Protein AF-A0A820CJH2-F1 (afdb_monomer_lite)

Structure (mmCIF, N/CA/C/O backbone):
data_AF-A0A820CJH2-F1
#
_entry.id   AF-A0A820CJH2-F1
#
loop_
_atom_site.group_PDB
_atom_site.id
_atom_site.type_symbol
_atom_site.label_atom_id
_atom_site.label_alt_id
_atom_site.label_comp_id
_atom_site.label_asym_id
_atom_site.label_entity_id
_atom_site.label_seq_id
_atom_site.pdbx_PDB_ins_code
_atom_site.Cartn_x
_atom_site.Cartn_y
_atom_site.Cartn_z
_atom_site.occupancy
_atom_site.B_iso_or_equiv
_atom_site.auth_seq_id
_atom_site.auth_comp_id
_atom_site.auth_asym_id
_atom_site.auth_atom_id
_atom_site.pdbx_PDB_model_num
ATOM 1 N N . MET A 1 1 ? -19.346 -4.322 25.171 1.00 51.50 1 MET A N 1
ATOM 2 C CA . MET A 1 1 ? -20.183 -3.686 24.122 1.00 51.50 1 MET A CA 1
ATOM 3 C C . MET A 1 1 ? -21.095 -2.572 24.652 1.00 51.50 1 MET A C 1
ATOM 5 O O . MET A 1 1 ? -21.051 -1.484 24.099 1.00 51.50 1 MET A O 1
ATOM 9 N N . LYS A 1 2 ? -21.863 -2.769 25.741 1.00 61.78 2 LYS A N 1
ATOM 10 C CA . LYS A 1 2 ? -22.831 -1.764 26.249 1.00 61.78 2 LYS A CA 1
ATOM 11 C C . LYS A 1 2 ? -22.238 -0.388 26.627 1.00 61.78 2 LYS A C 1
ATOM 13 O O . LYS A 1 2 ? -22.886 0.623 26.388 1.00 61.78 2 LYS A O 1
ATOM 18 N N . GLN A 1 3 ? -21.024 -0.325 27.183 1.00 68.88 3 GLN A N 1
ATOM 19 C CA . GLN A 1 3 ? -20.384 0.949 27.571 1.00 68.88 3 GLN A CA 1
ATOM 20 C C . GLN A 1 3 ? -19.890 1.779 26.371 1.00 68.88 3 GLN A C 1
ATOM 22 O O . GLN A 1 3 ? -20.089 2.989 26.357 1.00 68.88 3 GLN A O 1
ATOM 27 N N . LYS A 1 4 ? -19.330 1.137 25.332 1.00 67.69 4 LYS A N 1
ATOM 28 C CA . LYS A 1 4 ? -18.895 1.809 24.088 1.00 67.69 4 LYS A CA 1
ATOM 29 C C . LYS A 1 4 ? -20.055 2.538 23.402 1.00 67.69 4 LYS A C 1
ATOM 31 O O . LYS A 1 4 ? -19.903 3.685 23.002 1.00 67.69 4 LYS A O 1
ATOM 36 N N . ASN A 1 5 ? -21.222 1.897 23.330 1.00 74.88 5 ASN A N 1
ATOM 37 C CA . ASN A 1 5 ? -22.402 2.481 22.685 1.00 74.88 5 ASN A CA 1
ATOM 38 C C . ASN A 1 5 ? -22.940 3.695 23.456 1.00 74.88 5 ASN A C 1
ATOM 40 O O . ASN A 1 5 ? -23.324 4.682 22.838 1.00 74.88 5 ASN A O 1
ATOM 44 N N . LYS A 1 6 ? -22.903 3.659 24.798 1.00 78.81 6 LYS A N 1
ATOM 45 C CA . LYS A 1 6 ? -23.262 4.816 25.635 1.00 78.81 6 LYS A CA 1
ATOM 46 C C . LYS A 1 6 ? -22.307 5.990 25.423 1.00 78.81 6 LYS A C 1
ATOM 48 O O . LYS A 1 6 ? -22.762 7.115 25.283 1.00 78.81 6 LYS A O 1
ATOM 53 N N . LEU A 1 7 ? -21.000 5.730 25.347 1.00 72.94 7 LEU A N 1
ATOM 54 C CA . LEU A 1 7 ? -20.005 6.772 25.079 1.00 72.94 7 LEU A CA 1
ATOM 55 C C . LEU A 1 7 ? -20.178 7.391 23.688 1.00 72.94 7 LEU A C 1
ATOM 57 O O . LEU A 1 7 ? -20.035 8.602 23.550 1.00 72.94 7 LEU A O 1
ATOM 61 N N . ARG A 1 8 ? -20.533 6.590 22.675 1.00 74.75 8 ARG A N 1
ATOM 62 C CA . ARG A 1 8 ? -20.814 7.102 21.325 1.00 74.75 8 ARG A CA 1
ATOM 63 C C . ARG A 1 8 ? -22.033 8.026 21.308 1.00 74.75 8 ARG A C 1
ATOM 65 O O . ARG A 1 8 ? -21.934 9.123 20.779 1.00 74.75 8 ARG A O 1
ATOM 72 N N . ALA A 1 9 ? -23.116 7.630 21.978 1.00 80.19 9 ALA A N 1
ATOM 73 C CA . ALA A 1 9 ? -24.314 8.458 22.118 1.00 80.19 9 ALA A CA 1
ATOM 74 C C . ALA A 1 9 ? -24.031 9.779 22.859 1.00 80.19 9 ALA A C 1
ATOM 76 O O . ALA A 1 9 ? -24.474 10.832 22.420 1.00 80.19 9 ALA A O 1
ATOM 77 N N . ILE A 1 10 ? -23.234 9.739 23.937 1.00 77.69 10 ILE A N 1
ATOM 78 C CA . ILE A 1 10 ? -22.831 10.941 24.691 1.00 77.69 10 ILE A CA 1
ATOM 79 C C . ILE A 1 10 ? -21.992 11.885 23.818 1.00 77.69 10 ILE A C 1
ATOM 81 O O . ILE A 1 10 ? -22.175 13.100 23.858 1.00 77.69 10 ILE A O 1
ATOM 85 N N . THR A 1 11 ? -21.105 11.314 23.004 1.00 77.00 11 THR A N 1
ATOM 86 C CA . THR A 1 11 ? -20.257 12.060 22.069 1.00 77.00 11 THR A CA 1
ATOM 87 C C . THR A 1 11 ? -21.075 12.754 20.976 1.00 77.00 11 THR A C 1
ATOM 89 O O . THR A 1 11 ? -20.785 13.894 20.636 1.00 77.00 11 THR A O 1
ATOM 92 N N . GLU A 1 12 ? -22.102 12.084 20.444 1.00 78.69 12 GLU A N 1
ATOM 93 C CA . GLU A 1 12 ? -23.022 12.651 19.447 1.00 78.69 12 GLU A CA 1
ATOM 94 C C . GLU A 1 12 ? -23.908 13.760 20.049 1.00 78.69 12 GLU A C 1
ATOM 96 O O . GLU A 1 12 ? -24.202 14.740 19.371 1.00 78.69 12 GLU A O 1
ATOM 101 N N . SER A 1 13 ? -24.299 13.648 21.325 1.00 84.31 13 SER A N 1
ATOM 102 C CA . SER A 1 13 ? -25.145 14.645 22.002 1.00 84.31 13 SER A CA 1
ATOM 103 C C . SER A 1 13 ? -24.414 15.905 22.480 1.00 84.31 13 SER A C 1
ATOM 105 O O . SER A 1 13 ? -25.043 16.952 22.604 1.00 84.31 13 SER A O 1
ATOM 107 N N . TYR A 1 14 ? -23.109 15.821 22.761 1.00 81.75 14 TYR A N 1
ATOM 108 C CA . TYR A 1 14 ? -22.331 16.937 23.304 1.00 81.75 14 TYR A CA 1
ATOM 109 C C . TYR A 1 14 ? -20.945 17.013 22.640 1.00 81.75 14 TYR A C 1
ATOM 111 O O . TYR A 1 14 ? -19.996 16.382 23.124 1.00 81.75 14 TYR A O 1
ATOM 119 N N . PRO A 1 15 ? -20.792 17.794 21.553 1.00 75.75 15 PRO A N 1
ATOM 120 C CA . PRO A 1 15 ? -19.527 17.894 20.824 1.00 75.75 15 PRO A CA 1
ATOM 121 C C . PRO A 1 15 ? -18.400 18.514 21.667 1.00 75.75 15 PRO A C 1
ATOM 123 O O . PRO A 1 15 ? -17.246 18.121 21.515 1.00 75.75 15 PRO A O 1
ATOM 126 N N . ASP A 1 16 ? -18.720 19.388 22.626 1.00 80.00 16 ASP A N 1
ATOM 127 C CA . ASP A 1 16 ? -17.734 20.016 23.524 1.00 80.00 16 ASP A CA 1
ATOM 128 C C . ASP A 1 16 ? -17.010 18.997 24.418 1.00 80.00 16 ASP A C 1
ATOM 130 O O . ASP A 1 16 ? -15.833 19.142 24.755 1.00 80.00 16 ASP A O 1
ATOM 134 N N . VAL A 1 17 ? -17.700 17.912 24.776 1.00 77.00 17 VAL A N 1
ATOM 135 C CA . VAL A 1 17 ? -17.172 16.858 25.651 1.00 77.00 17 VAL A CA 1
ATOM 136 C C . VAL A 1 17 ? -16.340 15.848 24.848 1.00 77.00 17 VAL A C 1
ATOM 138 O O . VAL A 1 17 ? -15.553 15.090 25.423 1.00 77.00 17 VAL A O 1
ATOM 141 N N . HIS A 1 18 ? -16.442 15.861 23.512 1.00 70.94 18 HIS A N 1
ATOM 142 C CA . HIS A 1 18 ? -15.749 14.923 22.630 1.00 70.94 18 HIS A CA 1
ATOM 143 C C . HIS A 1 18 ? -14.231 14.969 22.815 1.00 70.94 18 HIS A C 1
ATOM 145 O O . HIS A 1 18 ? -13.607 13.930 23.031 1.00 70.94 18 HIS A O 1
ATOM 151 N N . HIS A 1 19 ? -13.641 16.167 22.813 1.00 71.12 19 HIS A N 1
ATOM 152 C CA . HIS A 1 19 ? -12.191 16.335 22.916 1.00 71.12 19 HIS A CA 1
ATOM 153 C C . HIS A 1 19 ? -11.642 15.847 24.274 1.00 71.12 19 HIS A C 1
ATOM 155 O O . HIS A 1 19 ? -10.555 15.270 24.356 1.00 71.12 19 HIS A O 1
ATOM 161 N N . VAL A 1 20 ? -12.408 16.020 25.357 1.00 73.75 20 VAL A N 1
ATOM 162 C CA . VAL A 1 20 ? -12.045 15.541 26.704 1.00 73.75 20 VAL A CA 1
ATOM 163 C C . VAL A 1 20 ? -12.185 14.019 26.804 1.00 73.75 20 VAL A C 1
ATOM 165 O O . VAL A 1 20 ? -11.314 13.339 27.357 1.00 73.75 20 VAL A O 1
ATOM 168 N N . LEU A 1 21 ? -13.249 13.462 26.222 1.00 71.44 21 LEU A N 1
ATOM 169 C CA . LEU A 1 21 ? -13.495 12.021 26.203 1.00 71.44 21 LEU A CA 1
ATOM 170 C C . LEU A 1 21 ? -12.466 11.270 25.362 1.00 71.44 21 LEU A C 1
ATOM 172 O O . LEU A 1 21 ? -12.017 10.211 25.783 1.00 71.44 21 LEU A O 1
ATOM 176 N N . GLN A 1 22 ? -12.037 11.818 24.227 1.00 71.25 22 GLN A N 1
ATOM 177 C CA . GLN A 1 22 ? -11.037 11.188 23.360 1.00 71.25 22 GLN A CA 1
ATOM 178 C C . GLN A 1 22 ? -9.665 11.079 24.044 1.00 71.25 22 GLN A C 1
ATOM 180 O O . GLN A 1 22 ? -8.936 10.104 23.854 1.00 71.25 22 GLN A O 1
ATOM 185 N N . LYS A 1 23 ? -9.325 12.067 24.881 1.00 69.38 23 LYS A N 1
ATOM 186 C CA . LYS A 1 23 ? -8.063 12.110 25.631 1.00 69.38 23 LYS A CA 1
ATOM 187 C C . LYS A 1 23 ? -8.060 11.143 26.818 1.00 69.38 23 LYS A C 1
ATOM 189 O O . LYS A 1 23 ? -7.038 10.525 27.105 1.00 69.38 23 LYS A O 1
ATOM 194 N N . THR A 1 24 ? -9.205 11.006 27.484 1.00 69.75 24 THR A N 1
ATOM 195 C CA . THR A 1 24 ? -9.361 10.202 28.709 1.00 69.75 24 THR A CA 1
ATOM 196 C C . THR A 1 24 ? -9.725 8.746 28.412 1.00 69.75 24 THR A C 1
ATOM 198 O O . THR A 1 24 ? -9.310 7.836 29.126 1.00 69.75 24 THR A O 1
ATOM 201 N N . PHE A 1 25 ? -10.478 8.506 27.340 1.00 67.69 25 PHE A N 1
ATOM 202 C CA . PHE A 1 25 ? -10.996 7.199 26.959 1.00 67.69 25 PHE A CA 1
ATOM 203 C C . PHE A 1 25 ? -10.480 6.828 25.567 1.00 67.69 25 PHE A C 1
ATOM 205 O O . PHE A 1 25 ? -11.024 7.238 24.540 1.00 67.69 25 PHE A O 1
ATOM 212 N N . ARG A 1 26 ? -9.433 5.996 25.513 1.00 62.03 26 ARG A N 1
ATOM 213 C CA . ARG A 1 26 ? -9.057 5.348 24.252 1.00 62.03 26 ARG A CA 1
ATOM 214 C C . ARG A 1 26 ? -10.151 4.350 23.895 1.00 62.03 26 ARG A C 1
ATOM 216 O O . ARG A 1 26 ? -10.381 3.393 24.631 1.00 62.03 26 ARG A O 1
ATOM 223 N N . GLN A 1 27 ? -10.846 4.593 22.784 1.00 62.41 27 GLN A N 1
ATOM 224 C CA . GLN A 1 27 ? -11.904 3.697 22.320 1.00 62.41 27 GLN A CA 1
ATOM 225 C C . GLN A 1 27 ? -11.364 2.290 22.044 1.00 62.41 27 GLN A C 1
ATOM 227 O O . GLN A 1 27 ? -12.087 1.325 22.279 1.00 62.41 27 GLN A O 1
ATOM 232 N N . ASP A 1 28 ? -10.103 2.149 21.636 1.00 59.56 28 ASP A N 1
ATOM 233 C CA . ASP A 1 28 ? -9.495 0.851 21.368 1.00 59.56 28 ASP A CA 1
ATOM 234 C C . ASP A 1 28 ? -8.310 0.551 22.284 1.00 59.56 28 ASP A C 1
ATOM 236 O O . ASP A 1 28 ? -7.502 1.414 22.636 1.00 59.56 28 ASP A O 1
ATOM 240 N N . VAL A 1 29 ? -8.240 -0.713 22.696 1.00 63.88 29 VAL A N 1
ATOM 241 C CA . VAL A 1 29 ? -7.162 -1.244 23.526 1.00 63.88 29 VAL A CA 1
ATOM 242 C C . VAL A 1 29 ? -5.990 -1.573 22.605 1.00 63.88 29 VAL A C 1
ATOM 244 O O . VAL A 1 29 ? -6.148 -2.335 21.655 1.00 63.88 29 VAL A O 1
ATOM 247 N N . GLY A 1 30 ? -4.812 -1.014 22.885 1.00 67.50 30 GLY A N 1
ATOM 248 C CA . GLY A 1 30 ? -3.587 -1.281 22.128 1.00 67.50 30 GLY A CA 1
ATOM 249 C C . GLY A 1 30 ? -3.008 -0.056 21.422 1.00 67.50 30 GLY A C 1
ATOM 250 O O . GLY A 1 30 ? -3.378 1.089 21.690 1.00 67.50 30 GLY A O 1
ATOM 251 N N . ARG A 1 31 ? -2.023 -0.301 20.550 1.00 65.81 31 ARG A N 1
ATOM 252 C CA . ARG A 1 31 ? -1.415 0.742 19.718 1.00 65.81 31 ARG A CA 1
ATOM 253 C C . ARG A 1 31 ? -2.39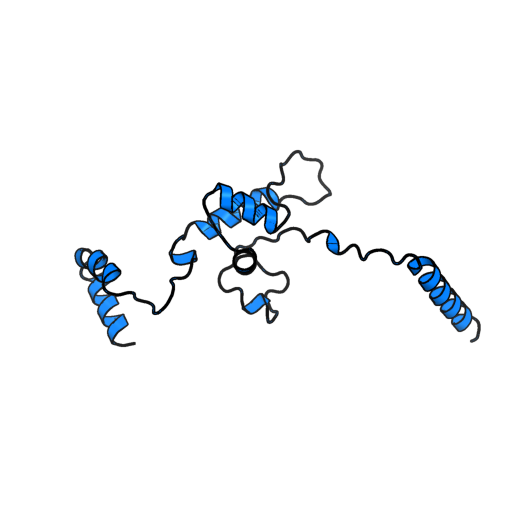1 1.084 18.586 1.00 65.81 31 ARG A C 1
ATOM 255 O O . ARG A 1 31 ? -2.763 0.158 17.865 1.00 65.81 31 ARG A O 1
ATOM 262 N N . PRO A 1 32 ? -2.774 2.361 18.404 1.00 69.31 32 PRO A N 1
ATOM 263 C CA . PRO A 1 32 ? -3.656 2.739 17.311 1.00 69.31 32 PRO A CA 1
ATOM 264 C C . PRO A 1 32 ? -3.031 2.339 15.964 1.00 69.31 32 PRO A C 1
ATOM 266 O O . PRO A 1 32 ? -1.802 2.434 15.808 1.00 69.31 32 PRO A O 1
ATOM 269 N N . PRO A 1 33 ? -3.843 1.869 15.004 1.00 71.56 33 PRO A N 1
ATOM 270 C CA . PRO A 1 33 ? -3.407 1.646 13.636 1.00 71.56 33 PRO A CA 1
ATOM 271 C C . PRO A 1 33 ? -2.716 2.895 13.092 1.00 71.56 33 PRO A C 1
ATOM 273 O O . PRO A 1 33 ? -3.138 4.022 13.337 1.00 71.56 33 PRO A O 1
ATOM 276 N N . VAL A 1 34 ? -1.642 2.706 12.330 1.00 74.75 34 VAL A N 1
ATOM 277 C CA . VAL A 1 34 ? -0.909 3.833 11.727 1.00 74.75 34 VAL A CA 1
ATOM 278 C C . VAL A 1 34 ? -1.800 4.638 10.777 1.00 74.75 34 VAL A C 1
ATOM 280 O O . VAL A 1 34 ? -1.612 5.839 10.654 1.00 74.75 34 VAL A O 1
ATOM 283 N N . ASP A 1 35 ? -2.780 3.991 10.150 1.00 71.38 35 ASP A N 1
ATOM 284 C CA . ASP A 1 35 ? -3.726 4.653 9.252 1.00 71.38 35 ASP A CA 1
ATOM 285 C C . ASP A 1 35 ? -4.650 5.623 10.016 1.00 71.38 35 ASP A C 1
ATOM 287 O O . ASP A 1 35 ? -5.058 6.635 9.463 1.00 71.38 35 ASP A O 1
ATOM 291 N N . ASP A 1 36 ? -4.923 5.364 11.299 1.00 73.81 36 ASP A N 1
ATOM 292 C CA . ASP A 1 36 ? -5.725 6.262 12.142 1.00 73.81 36 ASP A CA 1
ATOM 293 C C . ASP A 1 36 ? -4.883 7.441 12.659 1.00 73.81 36 ASP A C 1
ATOM 295 O O . ASP A 1 36 ? -5.399 8.528 12.900 1.00 73.81 36 ASP A O 1
ATOM 299 N N . ALA A 1 37 ? -3.568 7.245 12.807 1.00 75.69 37 ALA A N 1
ATOM 300 C CA . ALA A 1 37 ? -2.628 8.314 13.143 1.00 75.69 37 ALA A CA 1
ATOM 301 C C . ALA A 1 37 ? -2.265 9.196 11.934 1.00 75.69 37 ALA A C 1
ATOM 303 O O . ALA A 1 37 ? -1.732 10.291 12.101 1.00 75.69 37 ALA A O 1
ATOM 304 N N . SER A 1 38 ? -2.471 8.703 10.713 1.00 78.62 38 SER A N 1
ATOM 305 C CA . SER A 1 38 ? -2.082 9.377 9.474 1.00 78.62 38 SER A CA 1
ATOM 306 C C . SER A 1 38 ? -3.040 8.982 8.345 1.00 78.62 38 SER A C 1
ATOM 308 O O . SER A 1 38 ? -2.688 8.121 7.532 1.00 78.62 38 SER A O 1
ATOM 310 N N . PRO A 1 39 ? -4.237 9.594 8.279 1.00 81.44 39 PRO A N 1
ATOM 311 C CA . PRO A 1 39 ? -5.241 9.249 7.269 1.00 81.44 39 PRO A CA 1
ATOM 312 C C . PRO A 1 39 ? -4.738 9.500 5.838 1.00 81.44 39 PRO A C 1
ATOM 314 O O . PRO A 1 39 ? -5.025 8.719 4.932 1.00 81.44 39 PRO A O 1
ATOM 317 N N . ASP A 1 40 ? -3.889 10.513 5.655 1.00 88.75 40 ASP A N 1
ATOM 318 C CA . ASP A 1 40 ? -3.358 10.921 4.346 1.00 88.75 40 ASP A CA 1
ATOM 319 C C . ASP A 1 40 ? -2.292 9.972 3.786 1.00 88.75 40 ASP A C 1
ATOM 321 O O . ASP A 1 40 ? -1.877 10.093 2.631 1.00 88.75 40 ASP A O 1
ATOM 325 N N . LEU A 1 41 ? -1.831 9.002 4.582 1.00 87.94 41 LEU A N 1
ATOM 326 C CA . LEU A 1 41 ? -0.750 8.108 4.187 1.00 87.94 41 LEU A CA 1
ATOM 327 C C . LEU A 1 41 ? -1.107 7.284 2.943 1.00 87.94 41 LEU A C 1
ATOM 329 O O . LEU A 1 41 ? -0.273 7.129 2.053 1.00 87.94 41 LEU A O 1
ATOM 333 N N . LEU A 1 42 ? -2.324 6.738 2.879 1.00 87.06 42 LEU A N 1
ATOM 334 C CA . LEU A 1 42 ? -2.745 5.896 1.754 1.00 87.06 42 LEU A CA 1
ATOM 335 C C . LEU A 1 42 ? -2.868 6.714 0.464 1.00 87.06 42 LEU A C 1
ATOM 337 O O . LEU A 1 42 ? -2.361 6.279 -0.567 1.00 87.06 42 LEU A O 1
ATOM 341 N N . ALA A 1 43 ? -3.445 7.916 0.547 1.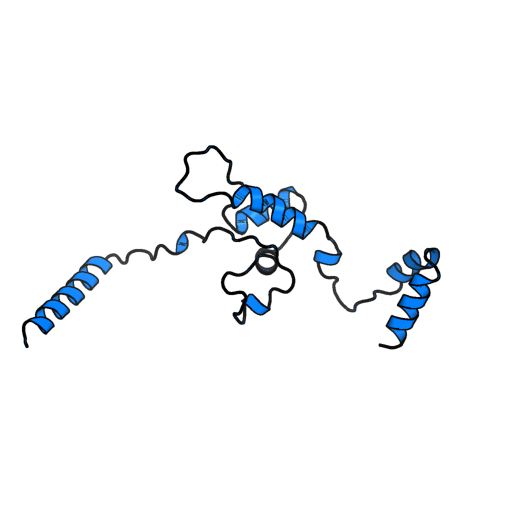00 87.94 43 ALA A N 1
ATOM 342 C CA . ALA A 1 43 ? -3.528 8.848 -0.576 1.00 87.94 43 ALA A CA 1
ATOM 343 C C . ALA A 1 43 ? -2.131 9.271 -1.059 1.00 87.94 43 ALA A C 1
ATOM 345 O O . ALA A 1 43 ? -1.858 9.300 -2.254 1.00 87.94 43 ALA A O 1
ATOM 346 N N . THR A 1 44 ? -1.207 9.508 -0.127 1.00 88.19 44 THR A N 1
ATOM 347 C CA . THR A 1 44 ? 0.185 9.847 -0.443 1.00 88.19 44 THR A CA 1
ATOM 348 C C . THR A 1 44 ? 0.914 8.692 -1.135 1.00 88.19 44 THR A C 1
ATOM 350 O O . THR A 1 44 ? 1.672 8.911 -2.078 1.00 88.19 44 THR A O 1
ATOM 353 N N . ILE A 1 45 ? 0.700 7.450 -0.683 1.00 86.94 45 ILE A N 1
ATOM 354 C CA . ILE A 1 45 ? 1.250 6.252 -1.335 1.00 86.94 45 ILE A CA 1
ATOM 355 C C . ILE A 1 45 ? 0.696 6.118 -2.755 1.00 86.94 45 ILE A C 1
ATOM 357 O O . ILE A 1 45 ? 1.456 5.815 -3.674 1.00 86.94 45 ILE A O 1
ATOM 361 N N . GLU A 1 46 ? -0.608 6.340 -2.927 1.00 84.75 46 GLU A N 1
ATOM 362 C CA . GLU A 1 46 ? -1.268 6.307 -4.230 1.00 84.75 46 GLU A CA 1
ATOM 363 C C . GLU A 1 46 ? -0.689 7.354 -5.174 1.00 84.75 46 GLU A C 1
ATOM 365 O O . GLU A 1 46 ? -0.280 7.004 -6.273 1.00 84.75 46 GLU A O 1
ATOM 370 N N . GLU A 1 47 ? -0.562 8.601 -4.728 1.00 84.38 47 GLU A N 1
ATOM 371 C CA . GLU A 1 47 ? 0.013 9.699 -5.505 1.00 84.38 47 GLU A CA 1
ATOM 372 C C . GLU A 1 47 ? 1.452 9.391 -5.946 1.00 84.38 47 GLU A C 1
ATOM 374 O O . GLU A 1 47 ? 1.770 9.438 -7.136 1.00 84.38 47 GLU A O 1
ATOM 379 N N . ILE A 1 48 ? 2.324 9.021 -5.000 1.00 82.50 48 ILE A N 1
ATOM 380 C CA . ILE A 1 48 ? 3.738 8.740 -5.288 1.00 82.50 48 ILE A CA 1
ATOM 381 C C . ILE A 1 48 ? 3.865 7.603 -6.301 1.00 82.50 48 ILE A C 1
ATOM 383 O O . ILE A 1 48 ? 4.676 7.671 -7.228 1.00 82.50 48 ILE A O 1
ATOM 387 N N . ALA A 1 49 ? 3.077 6.547 -6.116 1.00 76.19 49 ALA A N 1
ATOM 388 C CA . ALA A 1 49 ? 3.183 5.363 -6.940 1.00 76.19 49 ALA A CA 1
ATOM 389 C C . ALA A 1 49 ? 2.392 5.453 -8.252 1.00 76.19 49 ALA A C 1
ATOM 391 O O . ALA A 1 49 ? 2.765 4.774 -9.202 1.00 76.19 49 ALA A O 1
ATOM 392 N N . ALA A 1 50 ? 1.358 6.290 -8.355 1.00 69.19 50 ALA A N 1
ATOM 393 C CA . ALA A 1 50 ? 0.657 6.570 -9.609 1.00 69.19 50 ALA A CA 1
ATOM 394 C C . ALA A 1 50 ? 1.585 7.266 -10.611 1.00 69.19 50 ALA A C 1
ATOM 396 O O . ALA A 1 50 ? 1.616 6.892 -11.784 1.00 69.19 50 ALA A O 1
ATOM 397 N N . ILE A 1 51 ? 2.415 8.197 -10.129 1.00 60.19 51 ILE A N 1
ATOM 398 C CA . ILE A 1 51 ? 3.447 8.863 -10.936 1.00 60.19 51 ILE A CA 1
ATOM 399 C C . ILE A 1 51 ? 4.519 7.850 -11.405 1.00 60.19 51 ILE A C 1
ATOM 401 O O . ILE A 1 51 ? 5.069 7.984 -12.495 1.00 60.19 51 ILE A O 1
ATOM 405 N N . GLY A 1 52 ? 4.772 6.779 -10.639 1.00 52.34 52 GLY A N 1
ATOM 406 C CA . GLY A 1 52 ? 5.713 5.704 -10.993 1.00 52.34 52 GLY A CA 1
ATOM 407 C C . GLY A 1 52 ? 5.128 4.511 -11.769 1.00 52.34 52 GLY A C 1
ATOM 408 O O . GLY A 1 52 ? 5.876 3.789 -12.426 1.00 52.34 52 GLY A O 1
ATOM 409 N N . GLY A 1 53 ? 3.813 4.283 -11.700 1.00 45.72 53 GLY A N 1
ATOM 410 C CA . GLY A 1 53 ? 3.129 3.092 -12.226 1.00 45.72 53 GLY A CA 1
ATOM 411 C C . GLY A 1 53 ? 2.736 3.173 -13.703 1.00 45.72 53 GLY A C 1
ATOM 412 O O . GLY A 1 53 ? 2.419 2.151 -14.316 1.00 45.72 53 GLY A O 1
ATOM 413 N N . ALA A 1 54 ? 2.785 4.365 -14.299 1.00 44.81 54 ALA A N 1
ATOM 414 C CA . ALA A 1 54 ? 2.592 4.573 -15.730 1.00 44.81 54 ALA A CA 1
ATOM 415 C C . ALA A 1 54 ? 3.896 4.271 -16.487 1.00 44.81 54 ALA A C 1
ATOM 417 O O . ALA A 1 54 ? 4.670 5.161 -16.823 1.00 44.81 54 ALA A O 1
ATOM 418 N N . GLY A 1 55 ? 4.183 2.992 -16.728 1.00 43.88 55 GLY A N 1
ATOM 419 C CA . GLY A 1 55 ? 5.430 2.605 -17.379 1.00 43.88 55 GLY A CA 1
ATOM 420 C C . GLY A 1 55 ? 5.397 1.235 -18.029 1.00 43.88 55 GLY A C 1
ATOM 421 O O . GLY A 1 55 ? 6.229 0.404 -17.690 1.00 43.88 55 GLY A O 1
ATOM 422 N N . ASP A 1 56 ? 4.488 1.013 -18.977 1.00 42.53 56 ASP A N 1
ATOM 423 C CA . ASP A 1 56 ? 4.656 -0.059 -19.963 1.00 42.53 56 ASP A CA 1
ATOM 424 C C . ASP A 1 56 ? 5.878 0.252 -20.854 1.00 42.53 56 ASP A C 1
ATOM 426 O O . ASP A 1 56 ? 6.018 1.361 -21.370 1.00 42.53 56 ASP A O 1
ATOM 430 N N . ASP A 1 57 ? 6.760 -0.731 -21.038 1.00 47.94 57 ASP A N 1
ATOM 431 C CA . ASP A 1 57 ? 8.062 -0.648 -21.729 1.00 47.94 57 ASP A CA 1
ATOM 432 C C . ASP A 1 57 ? 7.953 -0.440 -23.256 1.00 47.94 57 ASP A C 1
ATOM 434 O O . ASP A 1 57 ? 8.939 -0.535 -23.987 1.00 47.94 57 ASP A O 1
ATOM 438 N N . ARG A 1 58 ? 6.754 -0.154 -23.775 1.00 48.62 58 ARG A N 1
ATOM 439 C CA . ARG A 1 58 ? 6.482 -0.057 -25.218 1.00 48.62 58 ARG A CA 1
ATOM 440 C C . ARG A 1 58 ? 6.156 1.333 -25.747 1.00 48.62 58 ARG A C 1
ATOM 442 O O . ARG A 1 58 ? 5.890 1.456 -26.943 1.00 48.62 58 ARG A O 1
ATOM 449 N N . ARG A 1 59 ? 6.202 2.392 -24.936 1.00 42.22 59 ARG A N 1
ATOM 450 C CA . ARG A 1 59 ? 5.933 3.751 -25.431 1.00 42.22 59 ARG A CA 1
ATOM 451 C C . ARG A 1 59 ? 7.076 4.715 -25.140 1.00 42.22 59 ARG A C 1
ATOM 453 O O . ARG A 1 59 ? 7.398 5.018 -24.001 1.00 42.22 59 ARG A O 1
ATOM 460 N N . LYS A 1 60 ? 7.650 5.206 -26.237 1.00 47.84 60 LYS A N 1
ATOM 461 C CA . LYS A 1 60 ? 8.461 6.417 -26.339 1.00 47.84 60 LYS A CA 1
ATOM 462 C C . LYS A 1 60 ? 7.699 7.609 -25.733 1.00 47.84 60 LYS A C 1
ATOM 464 O O . LYS A 1 60 ? 6.970 8.258 -26.469 1.00 47.84 60 LYS A O 1
ATOM 469 N N . THR A 1 61 ? 7.841 7.897 -24.442 1.00 43.91 61 THR A N 1
ATOM 470 C CA . THR A 1 61 ? 7.467 9.202 -23.862 1.00 43.91 61 THR A CA 1
ATOM 471 C C . THR A 1 61 ? 8.236 9.461 -22.569 1.00 43.91 61 THR A C 1
ATOM 473 O O . THR A 1 61 ? 8.376 8.581 -21.725 1.00 43.91 61 THR A O 1
ATOM 476 N N . GLU A 1 62 ? 8.711 10.694 -22.436 1.00 42.81 62 GLU A N 1
ATOM 477 C CA . GLU A 1 62 ? 9.567 11.263 -21.390 1.00 42.81 62 GLU A CA 1
ATOM 478 C C . GLU A 1 62 ? 8.837 11.464 -20.040 1.00 42.81 62 GLU A C 1
ATOM 480 O O . GLU A 1 62 ? 8.860 12.549 -19.468 1.00 42.81 62 GLU A O 1
ATOM 485 N N . SER A 1 63 ? 8.145 10.448 -19.512 1.00 40.41 63 SER A N 1
ATOM 486 C CA . SER A 1 63 ? 7.489 10.542 -18.197 1.00 40.41 63 SER A CA 1
ATOM 487 C C . SER A 1 63 ? 8.347 9.903 -17.103 1.00 40.41 63 SER A C 1
ATOM 489 O O . SER A 1 63 ? 8.607 8.698 -17.116 1.00 40.41 63 SER A O 1
ATOM 491 N N . ILE A 1 64 ? 8.789 10.728 -16.154 1.00 46.97 64 ILE A N 1
ATOM 492 C CA . ILE A 1 64 ? 9.671 10.373 -15.036 1.00 46.97 64 ILE A CA 1
ATOM 493 C C . ILE A 1 64 ? 8.982 9.333 -14.135 1.00 46.97 64 ILE A C 1
ATOM 495 O O . ILE A 1 64 ? 8.064 9.6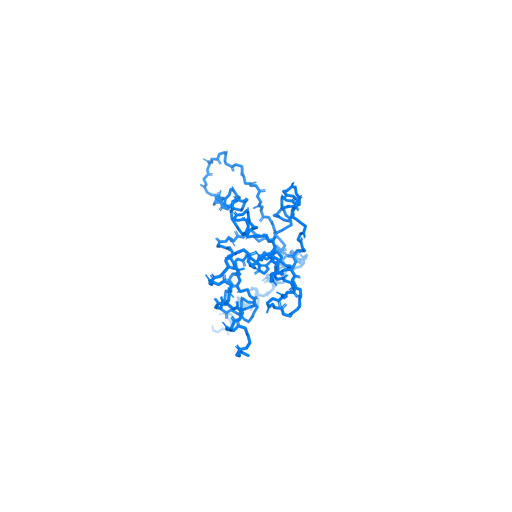61 -13.388 1.00 46.97 64 ILE A O 1
ATOM 499 N N . ARG A 1 65 ? 9.442 8.076 -14.186 1.00 49.22 65 ARG A N 1
ATOM 500 C CA . ARG A 1 65 ? 9.044 7.016 -13.243 1.00 49.22 65 ARG A CA 1
ATOM 501 C C . ARG A 1 65 ? 9.622 7.350 -11.858 1.00 49.22 65 ARG A C 1
ATOM 503 O O . ARG A 1 65 ? 10.837 7.305 -11.691 1.00 49.22 65 ARG A O 1
ATOM 510 N N . THR A 1 66 ? 8.794 7.679 -10.867 1.00 54.75 66 THR A N 1
ATOM 511 C CA . THR A 1 66 ? 9.277 8.118 -9.537 1.00 54.75 66 THR A CA 1
ATOM 512 C C . THR A 1 66 ? 9.573 6.988 -8.547 1.00 54.75 66 THR A C 1
ATOM 514 O O . THR A 1 66 ? 10.443 7.159 -7.698 1.00 54.75 66 THR A O 1
ATOM 517 N N . CYS A 1 67 ? 8.896 5.834 -8.617 1.00 63.06 67 CYS A N 1
ATOM 518 C CA . CYS A 1 67 ? 9.134 4.696 -7.712 1.00 63.06 67 CYS A CA 1
ATOM 519 C C . CYS A 1 67 ? 8.993 3.357 -8.444 1.00 63.06 67 CYS A C 1
ATOM 521 O O . CYS A 1 67 ? 7.896 2.999 -8.872 1.00 63.06 67 CYS A O 1
ATOM 523 N N . LEU A 1 68 ? 10.087 2.597 -8.555 1.00 69.75 68 LEU A N 1
ATOM 524 C CA . LEU A 1 68 ? 10.106 1.280 -9.201 1.00 69.75 68 LEU A CA 1
ATOM 525 C C . LEU A 1 68 ? 9.931 0.166 -8.168 1.00 69.75 68 LEU A C 1
ATOM 527 O O . LEU A 1 68 ? 9.173 -0.784 -8.380 1.00 69.75 68 LEU A O 1
ATOM 531 N N . THR A 1 69 ? 10.621 0.289 -7.035 1.00 77.88 69 THR A N 1
ATOM 532 C CA . THR A 1 69 ? 10.673 -0.738 -5.997 1.00 77.88 69 THR A CA 1
ATOM 533 C C . THR A 1 69 ? 10.005 -0.302 -4.696 1.00 77.88 69 THR A C 1
ATOM 535 O O . THR A 1 69 ? 9.718 0.868 -4.445 1.00 77.88 69 THR A O 1
ATOM 538 N N . LEU A 1 70 ? 9.756 -1.285 -3.829 1.00 83.38 70 LEU A N 1
ATOM 539 C CA . LEU A 1 70 ? 9.216 -1.045 -2.493 1.00 83.38 70 LEU A CA 1
ATOM 540 C C . LEU A 1 70 ? 10.192 -0.267 -1.598 1.00 83.38 70 LEU A C 1
ATOM 542 O O . LEU A 1 70 ? 9.760 0.404 -0.662 1.00 83.38 70 LEU A O 1
ATOM 546 N N . ASP A 1 71 ? 11.492 -0.351 -1.882 1.00 85.56 71 ASP A N 1
ATOM 547 C CA . ASP A 1 71 ? 12.515 0.401 -1.164 1.00 85.56 71 ASP A CA 1
ATOM 548 C C . ASP A 1 71 ? 12.540 1.866 -1.624 1.00 85.56 71 ASP A C 1
ATOM 550 O O . ASP A 1 71 ? 12.526 2.746 -0.764 1.00 85.56 71 ASP A O 1
ATOM 554 N N . ASP A 1 72 ? 12.398 2.131 -2.927 1.00 84.81 72 ASP A N 1
ATOM 555 C CA . ASP A 1 72 ? 12.266 3.493 -3.474 1.00 84.81 72 ASP A CA 1
ATOM 556 C C . ASP A 1 72 ? 11.016 4.190 -2.918 1.00 84.81 72 ASP A C 1
ATOM 558 O O . ASP A 1 72 ? 11.065 5.335 -2.468 1.00 84.81 72 ASP A O 1
ATOM 562 N N . LEU A 1 73 ? 9.887 3.470 -2.870 1.00 86.50 73 LEU A N 1
ATOM 563 C CA . LEU A 1 73 ? 8.656 3.978 -2.263 1.00 86.50 73 LEU A CA 1
ATOM 564 C C . LEU A 1 73 ? 8.859 4.286 -0.773 1.00 86.50 73 LEU A C 1
ATOM 566 O O . LEU A 1 73 ? 8.316 5.249 -0.238 1.00 86.50 73 LEU A O 1
ATOM 570 N N . ARG A 1 74 ? 9.658 3.481 -0.069 1.00 90.00 74 ARG A N 1
ATOM 571 C CA . ARG A 1 74 ? 9.963 3.740 1.340 1.00 90.00 74 ARG A CA 1
ATOM 572 C C . ARG A 1 74 ? 10.828 4.988 1.504 1.00 90.00 74 ARG A C 1
ATOM 574 O O . ARG A 1 74 ? 10.656 5.705 2.485 1.00 90.00 74 ARG A O 1
ATOM 581 N N . GLU A 1 75 ? 11.771 5.228 0.604 1.00 89.31 75 GLU A N 1
ATOM 582 C CA . GLU A 1 75 ? 12.654 6.396 0.650 1.00 89.31 75 GLU A CA 1
ATOM 583 C C . GLU A 1 75 ? 11.908 7.686 0.327 1.00 89.31 75 GLU A C 1
ATOM 585 O O . GLU A 1 75 ? 12.009 8.646 1.087 1.00 89.31 75 GLU A O 1
ATOM 590 N N . THR A 1 76 ? 11.064 7.680 -0.703 1.00 88.50 76 THR A N 1
ATOM 591 C CA . THR A 1 76 ? 10.204 8.827 -1.031 1.00 88.50 76 THR A CA 1
ATOM 592 C C . THR A 1 76 ? 9.229 9.160 0.100 1.00 88.50 76 THR A C 1
ATOM 594 O O . THR A 1 76 ? 9.039 10.332 0.430 1.00 88.50 76 THR A O 1
ATOM 597 N N . LEU A 1 77 ? 8.673 8.147 0.774 1.00 89.50 77 LEU A N 1
ATOM 598 C CA . LEU A 1 77 ? 7.853 8.346 1.972 1.00 89.50 77 LEU A CA 1
ATOM 599 C C . LEU A 1 77 ? 8.641 8.958 3.135 1.00 89.50 77 LEU A C 1
ATOM 601 O O . LEU A 1 77 ? 8.109 9.829 3.823 1.00 89.50 77 LEU A O 1
ATOM 605 N N . LYS A 1 78 ? 9.908 8.570 3.339 1.00 91.06 78 LYS A N 1
ATOM 606 C CA . LYS A 1 78 ? 10.763 9.205 4.358 1.00 91.06 78 LYS A CA 1
ATOM 607 C C . LYS A 1 78 ? 10.987 10.686 4.061 1.00 91.06 78 LYS A C 1
ATOM 609 O O . LYS A 1 78 ? 10.949 11.482 4.994 1.00 91.06 78 LYS A O 1
ATOM 614 N N . THR A 1 79 ? 11.169 11.062 2.793 1.00 89.69 79 THR A N 1
ATOM 615 C CA . THR A 1 79 ? 11.298 12.471 2.379 1.00 89.69 79 THR A CA 1
ATOM 616 C C . THR A 1 79 ? 10.042 13.275 2.717 1.00 89.69 79 THR A C 1
ATOM 618 O O . THR A 1 79 ? 10.145 14.414 3.158 1.00 89.69 79 THR A O 1
ATOM 621 N N . LYS A 1 80 ? 8.855 12.662 2.609 1.00 87.56 80 LYS A N 1
ATOM 622 C CA . LYS A 1 80 ? 7.576 13.244 3.056 1.00 87.56 80 LYS A CA 1
ATOM 623 C C . LYS A 1 80 ? 7.317 13.092 4.572 1.00 87.56 80 LYS A C 1
ATOM 625 O O . LYS A 1 80 ? 6.178 13.194 5.008 1.00 87.56 80 LYS A O 1
ATOM 630 N N . ALA A 1 81 ? 8.353 12.835 5.377 1.00 89.12 81 ALA A N 1
ATOM 631 C CA . ALA A 1 81 ? 8.302 12.651 6.834 1.00 89.12 81 ALA A CA 1
ATOM 632 C C . ALA A 1 81 ? 7.519 11.418 7.345 1.00 89.12 81 ALA A C 1
ATOM 634 O O . ALA A 1 81 ? 7.239 11.306 8.541 1.00 89.12 81 ALA A O 1
ATOM 635 N N . TYR A 1 82 ? 7.233 10.434 6.486 1.00 87.94 82 TYR A N 1
ATOM 636 C CA . TYR A 1 82 ? 6.619 9.167 6.890 1.00 87.94 82 TYR A CA 1
ATOM 637 C C . TYR A 1 82 ? 7.671 8.082 7.158 1.00 87.94 82 TYR A C 1
ATOM 639 O O . TYR A 1 82 ? 8.269 7.499 6.251 1.00 87.94 82 TYR A O 1
ATOM 647 N N . TYR A 1 83 ? 7.852 7.729 8.433 1.00 88.81 83 TYR A N 1
ATOM 648 C CA . TYR A 1 83 ? 8.790 6.684 8.855 1.00 88.81 83 TYR A CA 1
ATOM 649 C C . TYR A 1 83 ? 8.102 5.322 8.986 1.00 88.81 83 TYR A C 1
ATOM 651 O O . TYR A 1 83 ? 7.586 4.952 10.042 1.00 88.81 83 TYR A O 1
ATOM 659 N N . ILE A 1 84 ? 8.107 4.546 7.901 1.00 87.81 84 ILE A N 1
ATOM 660 C CA . ILE A 1 84 ? 7.412 3.254 7.826 1.00 87.81 84 ILE A CA 1
ATOM 661 C C . ILE A 1 84 ? 8.400 2.113 7.562 1.00 87.81 84 ILE A C 1
ATOM 663 O O . ILE A 1 84 ? 9.305 2.205 6.731 1.00 87.81 84 ILE A O 1
ATOM 667 N N . LYS A 1 85 ? 8.215 0.990 8.268 1.00 89.31 85 LYS A N 1
ATOM 668 C CA . LYS A 1 85 ? 8.986 -0.236 8.023 1.00 89.31 85 LYS A CA 1
ATOM 669 C C . LYS A 1 85 ? 8.595 -0.862 6.684 1.00 89.31 85 LYS A C 1
ATOM 671 O O . LYS A 1 85 ? 7.427 -0.883 6.315 1.00 89.31 85 LYS A O 1
ATOM 676 N N . ARG A 1 86 ? 9.572 -1.478 6.016 1.00 87.69 86 ARG A N 1
ATOM 677 C CA . ARG A 1 86 ? 9.410 -2.144 4.711 1.00 87.69 86 ARG A CA 1
ATOM 678 C C . ARG A 1 86 ? 8.262 -3.166 4.704 1.00 87.69 86 ARG A C 1
ATOM 680 O O . ARG A 1 86 ? 7.409 -3.139 3.829 1.00 87.69 86 ARG A O 1
ATOM 687 N N . THR A 1 87 ? 8.206 -4.026 5.721 1.00 85.81 87 THR A N 1
ATOM 688 C CA . THR A 1 87 ? 7.154 -5.045 5.877 1.00 85.81 87 THR A CA 1
ATOM 689 C C . THR A 1 87 ? 5.773 -4.433 6.085 1.00 85.81 87 THR A C 1
ATOM 691 O O . THR A 1 87 ? 4.797 -4.899 5.513 1.00 85.81 87 THR A O 1
ATOM 694 N N . THR A 1 88 ? 5.684 -3.361 6.871 1.00 86.94 88 THR A N 1
ATOM 695 C CA . THR A 1 88 ? 4.430 -2.634 7.090 1.00 86.94 88 THR A CA 1
ATOM 696 C C . THR A 1 88 ? 3.955 -1.942 5.814 1.00 86.94 88 THR A C 1
ATOM 698 O O . THR A 1 88 ? 2.763 -1.949 5.539 1.00 86.94 88 THR A O 1
ATOM 701 N N . LEU A 1 89 ? 4.874 -1.379 5.023 1.00 87.69 89 LEU A N 1
ATOM 702 C CA . LEU A 1 89 ? 4.558 -0.779 3.727 1.00 87.69 89 LEU A CA 1
ATOM 703 C C . LEU A 1 89 ? 4.026 -1.824 2.739 1.00 87.69 89 LEU A C 1
ATOM 705 O O . LEU A 1 89 ? 3.025 -1.569 2.083 1.00 87.69 89 LEU A O 1
ATOM 709 N N . TYR A 1 90 ? 4.635 -3.014 2.693 1.00 85.81 90 TYR A N 1
ATOM 710 C CA . TYR A 1 90 ? 4.160 -4.131 1.868 1.00 85.81 90 TYR A CA 1
ATOM 711 C C . TYR A 1 90 ? 2.693 -4.477 2.141 1.00 85.81 90 TYR A C 1
ATOM 713 O O . TYR A 1 90 ? 1.918 -4.566 1.195 1.00 85.81 90 TYR A O 1
ATOM 721 N N . TYR A 1 91 ? 2.286 -4.552 3.414 1.00 86.12 91 TYR A N 1
ATOM 722 C CA . TYR A 1 91 ? 0.900 -4.873 3.773 1.00 86.12 91 TYR A CA 1
ATOM 723 C C . TYR A 1 91 ? -0.140 -3.821 3.357 1.00 86.12 91 TYR A C 1
ATOM 725 O O . TYR A 1 91 ? -1.335 -4.113 3.385 1.00 86.12 91 TYR A O 1
ATOM 733 N N . ARG A 1 92 ? 0.298 -2.617 2.966 1.00 86.44 92 ARG A N 1
ATOM 734 C CA . ARG A 1 92 ? -0.567 -1.539 2.462 1.00 86.44 92 ARG A CA 1
ATOM 735 C C . ARG A 1 92 ? -0.664 -1.487 0.945 1.00 86.44 92 ARG A C 1
ATOM 737 O O . ARG A 1 92 ? -1.436 -0.697 0.411 1.00 86.44 92 ARG A O 1
ATOM 744 N N . LEU A 1 93 ? 0.123 -2.286 0.239 1.00 84.06 93 LEU A N 1
ATOM 745 C CA . LEU A 1 93 ? 0.075 -2.371 -1.215 1.00 84.06 93 LEU A CA 1
ATOM 746 C C . LEU A 1 93 ? -0.816 -3.537 -1.621 1.00 84.06 93 LEU A C 1
ATOM 748 O O . LEU A 1 93 ? -0.930 -4.516 -0.888 1.00 84.06 93 LEU A O 1
ATOM 752 N N . LEU A 1 94 ? -1.436 -3.459 -2.796 1.00 81.25 94 LEU A N 1
ATOM 753 C CA . LEU A 1 94 ? -2.268 -4.549 -3.286 1.00 81.25 94 LEU A CA 1
ATOM 754 C C . LEU A 1 94 ? -1.393 -5.773 -3.633 1.00 81.25 94 LEU A C 1
ATOM 756 O O . LEU A 1 94 ? -0.600 -5.723 -4.582 1.00 81.25 94 LEU A O 1
ATOM 760 N N . PRO A 1 95 ? -1.540 -6.910 -2.928 1.00 75.56 95 PRO A N 1
ATOM 761 C CA . PRO A 1 95 ? -0.751 -8.099 -3.215 1.00 75.56 95 PRO A CA 1
ATOM 762 C C . PRO A 1 95 ? -1.194 -8.740 -4.538 1.00 75.56 95 PRO A C 1
ATOM 764 O O . PRO A 1 95 ? -2.379 -8.819 -4.862 1.00 75.56 95 PRO A O 1
ATOM 767 N N . ARG A 1 96 ? -0.240 -9.303 -5.295 1.00 66.94 96 ARG A N 1
ATOM 768 C CA . ARG A 1 96 ? -0.507 -9.956 -6.598 1.00 66.94 96 ARG A CA 1
ATOM 769 C C . ARG A 1 96 ? -1.536 -11.089 -6.511 1.00 66.94 96 ARG A C 1
ATOM 771 O O . ARG A 1 96 ? -2.262 -11.338 -7.467 1.00 66.94 96 ARG A O 1
ATOM 778 N N . ARG A 1 97 ? -1.567 -11.801 -5.383 1.00 72.00 97 ARG A N 1
ATOM 779 C CA . ARG A 1 97 ? -2.524 -12.874 -5.090 1.00 72.00 97 ARG A CA 1
ATOM 780 C C . ARG A 1 97 ? -3.362 -12.477 -3.879 1.00 72.00 97 ARG A C 1
ATOM 782 O O . ARG A 1 97 ? -3.196 -13.062 -2.811 1.00 72.00 97 ARG A O 1
ATOM 789 N N . ALA A 1 98 ? -4.249 -11.498 -4.043 1.00 73.88 98 ALA A N 1
ATOM 790 C CA . ALA A 1 98 ? -5.129 -11.016 -2.972 1.00 73.88 98 ALA A CA 1
ATOM 791 C C . ALA A 1 98 ? -5.914 -12.139 -2.272 1.00 73.88 98 ALA A C 1
ATOM 793 O O . ALA A 1 98 ? -6.101 -12.103 -1.062 1.00 73.88 98 ALA A O 1
ATOM 794 N N . LEU A 1 99 ? -6.268 -13.197 -3.005 1.00 77.38 99 LEU A N 1
ATOM 795 C CA . LEU A 1 99 ? -6.996 -14.351 -2.466 1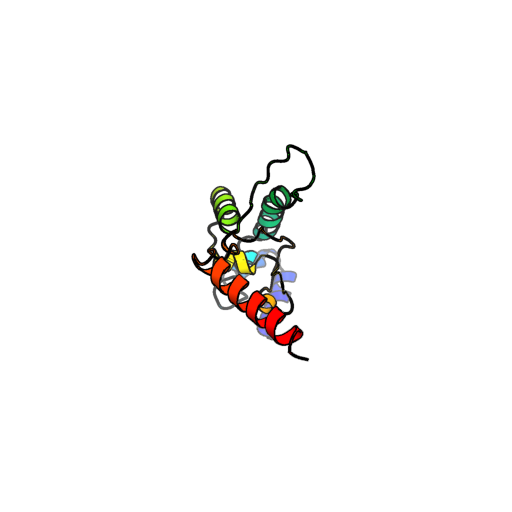.00 77.38 99 LEU A CA 1
ATOM 796 C C . LEU A 1 99 ? -6.121 -15.354 -1.685 1.00 77.38 99 LEU A C 1
ATOM 798 O O . LEU A 1 99 ? -6.650 -16.247 -1.024 1.00 77.38 99 LEU A O 1
ATOM 802 N N . SER A 1 100 ? -4.791 -15.242 -1.755 1.00 83.12 100 SER A N 1
ATOM 803 C CA . SER A 1 100 ? -3.876 -16.137 -1.030 1.00 83.12 100 SER A CA 1
ATOM 804 C C . SER A 1 100 ? -3.885 -15.871 0.479 1.00 83.12 100 SER A C 1
ATOM 806 O O . SER A 1 100 ? -4.270 -14.791 0.917 1.00 83.12 100 SER A O 1
ATOM 808 N N . VAL A 1 101 ? -3.414 -16.830 1.287 1.00 82.56 101 VAL A N 1
ATOM 809 C CA . VAL A 1 101 ? -3.312 -16.678 2.756 1.00 82.56 101 VAL A CA 1
ATOM 810 C C . VAL A 1 101 ? -2.513 -15.431 3.147 1.00 82.56 101 VAL A C 1
ATOM 812 O O . VAL A 1 101 ? -2.895 -14.725 4.075 1.00 82.56 101 VAL A O 1
ATOM 815 N N . ASP A 1 102 ? -1.437 -15.125 2.419 1.00 75.56 102 ASP A N 1
ATOM 816 C CA . ASP A 1 102 ? -0.642 -13.919 2.664 1.00 75.56 102 ASP A CA 1
ATOM 817 C C . ASP A 1 102 ? -1.344 -12.647 2.158 1.00 75.56 102 ASP A C 1
ATOM 819 O O . ASP A 1 102 ? -1.305 -11.606 2.810 1.00 75.56 102 ASP A O 1
ATOM 823 N N . GLY A 1 103 ? -2.087 -12.752 1.051 1.00 77.38 103 GLY A N 1
ATOM 824 C CA . GLY A 1 103 ? -2.942 -11.678 0.546 1.00 77.38 103 GLY A CA 1
ATOM 825 C C . GL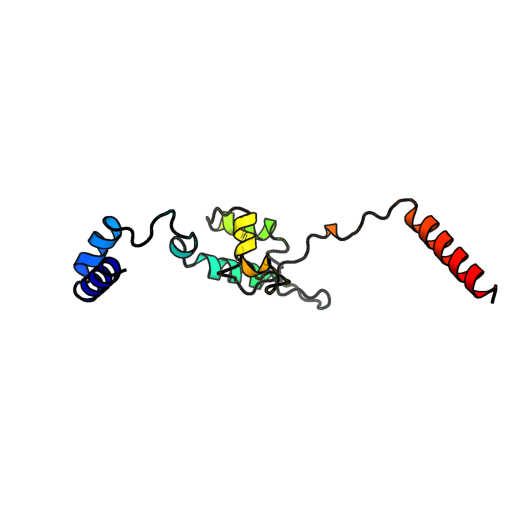Y A 1 103 ? -4.034 -11.271 1.538 1.00 77.38 103 GLY A C 1
ATOM 826 O O . GLY A 1 103 ? -4.227 -10.085 1.774 1.00 77.38 103 GLY A O 1
ATOM 827 N N . LYS A 1 104 ? -4.649 -12.242 2.223 1.00 78.81 104 LYS A N 1
ATOM 828 C CA . LYS A 1 104 ? -5.683 -12.017 3.249 1.00 78.81 104 LYS A CA 1
ATOM 829 C C . LYS A 1 104 ? -5.204 -11.212 4.463 1.00 78.81 104 LYS A C 1
ATOM 831 O O . LYS A 1 104 ? -6.034 -10.658 5.175 1.00 78.81 104 LYS A O 1
ATOM 836 N N . LYS A 1 105 ? -3.891 -11.134 4.716 1.00 77.56 105 LYS A N 1
ATOM 837 C CA . LYS A 1 105 ? -3.333 -10.285 5.787 1.00 77.56 105 LYS A CA 1
ATOM 838 C C . LYS A 1 105 ? -3.410 -8.790 5.464 1.00 77.56 105 LYS A C 1
ATOM 840 O O . LYS A 1 105 ? -3.236 -7.967 6.359 1.00 77.56 105 LYS A O 1
ATOM 845 N N . HIS A 1 106 ? -3.640 -8.437 4.203 1.00 80.25 106 HIS A N 1
ATOM 846 C CA . HIS A 1 106 ? -3.732 -7.058 3.755 1.00 80.25 106 HIS A CA 1
ATOM 847 C C . HIS A 1 106 ? -5.179 -6.580 3.937 1.00 80.25 106 HIS A C 1
ATOM 849 O O . HIS A 1 106 ? -6.066 -6.977 3.187 1.00 80.25 106 HIS A O 1
ATOM 855 N N . VAL A 1 107 ? -5.433 -5.775 4.973 1.00 68.38 107 VAL A N 1
ATOM 856 C CA . VAL A 1 107 ? -6.793 -5.315 5.329 1.00 68.38 107 VAL A CA 1
ATOM 857 C C . VAL A 1 107 ? -7.135 -3.974 4.675 1.00 68.38 107 VAL A C 1
ATOM 859 O O . VAL A 1 107 ? -8.272 -3.752 4.270 1.00 68.38 107 VAL A O 1
ATOM 862 N N . ARG A 1 108 ? -6.150 -3.078 4.557 1.00 77.81 108 ARG A N 1
ATOM 863 C CA . ARG A 1 108 ? -6.273 -1.765 3.914 1.00 77.81 108 ARG A CA 1
ATOM 864 C C . ARG A 1 108 ? -5.168 -1.639 2.879 1.00 77.81 108 ARG A C 1
ATOM 866 O O . ARG A 1 108 ? -3.995 -1.592 3.242 1.00 77.81 108 ARG A O 1
ATOM 873 N N . THR A 1 109 ? -5.542 -1.630 1.603 1.00 83.19 109 THR A N 1
ATOM 874 C CA . THR A 1 109 ? -4.587 -1.596 0.493 1.00 83.19 109 THR A CA 1
ATOM 875 C C . THR A 1 109 ? -4.857 -0.454 -0.460 1.00 83.19 109 THR A C 1
ATOM 877 O O . THR A 1 109 ? -6.006 -0.189 -0.800 1.00 83.19 109 THR A O 1
ATOM 880 N N . VAL A 1 110 ? -3.780 0.136 -0.964 1.00 80.19 110 VAL A N 1
ATOM 881 C CA . VAL A 1 110 ? -3.793 1.011 -2.133 1.00 80.19 110 VAL A CA 1
ATOM 882 C C . VAL A 1 110 ? -3.719 0.150 -3.395 1.00 80.19 110 VAL A C 1
ATOM 884 O O . VAL A 1 110 ? -2.950 -0.816 -3.437 1.00 80.19 110 VAL A O 1
ATOM 887 N N . ASN A 1 111 ? -4.480 0.503 -4.435 1.00 74.81 111 ASN A N 1
ATOM 888 C CA . ASN A 1 111 ? -4.528 -0.196 -5.729 1.00 74.81 111 ASN A CA 1
ATOM 889 C C . ASN A 1 111 ? -3.280 0.053 -6.597 1.00 74.81 111 ASN A C 1
ATOM 891 O O . ASN A 1 111 ? -3.358 0.368 -7.780 1.00 74.81 111 ASN A O 1
ATOM 895 N N . VAL A 1 112 ? -2.106 -0.129 -6.006 1.00 73.50 112 VAL A N 1
ATOM 896 C CA . VAL A 1 112 ? -0.803 0.086 -6.625 1.00 73.50 112 VAL A CA 1
ATOM 897 C C . VAL A 1 112 ? -0.071 -1.242 -6.717 1.00 73.50 112 VAL A C 1
ATOM 899 O O . VAL A 1 112 ? -0.005 -2.008 -5.752 1.00 73.50 112 VAL A O 1
ATOM 902 N N . ARG A 1 113 ? 0.530 -1.499 -7.881 1.00 71.38 113 ARG A N 1
ATOM 903 C CA . ARG A 1 113 ? 1.437 -2.627 -8.104 1.00 71.38 113 ARG A CA 1
ATOM 904 C C . ARG A 1 113 ? 2.822 -2.087 -8.431 1.00 71.38 113 ARG A C 1
ATOM 906 O O . ARG A 1 113 ? 2.984 -1.395 -9.427 1.00 71.38 113 ARG A O 1
ATOM 913 N N . LEU A 1 114 ? 3.805 -2.423 -7.602 1.00 74.50 114 LEU A N 1
ATOM 914 C CA . LEU A 1 114 ? 5.203 -2.057 -7.836 1.00 74.50 114 LEU A CA 1
ATOM 915 C C . LEU A 1 114 ? 5.887 -3.051 -8.780 1.00 74.50 114 LEU A C 1
ATOM 917 O O . LEU A 1 114 ? 5.455 -4.205 -8.907 1.00 74.50 114 LEU A O 1
ATOM 921 N N . GLN A 1 115 ? 6.977 -2.616 -9.415 1.00 68.81 115 GLN A N 1
ATOM 922 C CA . GLN A 1 115 ? 7.772 -3.480 -10.276 1.00 68.81 115 GLN A CA 1
ATOM 923 C C . GLN A 1 115 ? 8.437 -4.585 -9.447 1.00 68.81 115 GLN A C 1
ATOM 925 O O . GLN A 1 115 ? 8.819 -4.421 -8.284 1.00 68.81 115 GLN A O 1
ATOM 930 N N . LYS A 1 116 ? 8.561 -5.763 -10.057 1.00 62.94 116 LYS A N 1
ATOM 931 C CA . LYS A 1 116 ? 9.258 -6.895 -9.452 1.00 62.94 116 LYS A CA 1
ATOM 932 C C . LYS A 1 116 ? 10.731 -6.511 -9.240 1.00 62.94 116 LYS A C 1
ATOM 934 O O . LYS A 1 116 ? 11.335 -6.006 -10.184 1.00 62.94 116 LYS A O 1
ATOM 939 N N . PRO A 1 117 ? 11.353 -6.814 -8.087 1.00 60.47 117 PRO A N 1
ATOM 940 C CA . PRO A 1 117 ? 12.808 -6.783 -8.015 1.00 60.47 117 PRO A CA 1
ATOM 941 C C . PRO A 1 117 ? 13.368 -7.719 -9.099 1.00 60.47 117 PRO A C 1
ATOM 943 O O . PRO A 1 117 ? 12.922 -8.866 -9.220 1.00 60.47 117 PRO A O 1
ATOM 946 N N . GLN A 1 118 ? 14.329 -7.229 -9.889 1.00 57.00 118 GLN A N 1
ATOM 947 C CA . GLN A 1 118 ? 14.915 -7.908 -11.059 1.00 57.00 118 GLN A CA 1
ATOM 948 C C . GLN A 1 118 ? 15.630 -9.239 -10.715 1.00 57.00 118 GLN A C 1
ATOM 950 O O . GLN A 1 118 ? 16.115 -9.939 -11.600 1.00 57.00 118 GLN A O 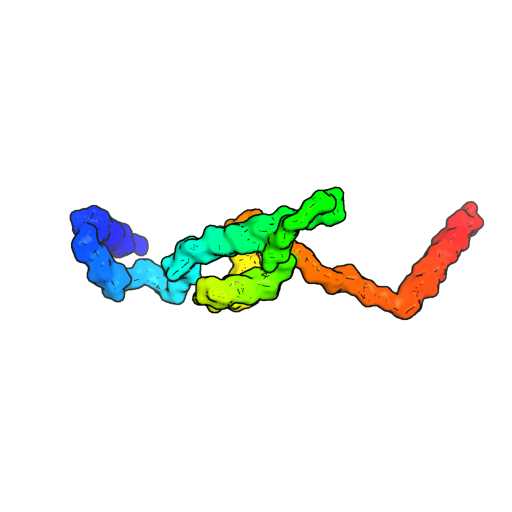1
ATOM 955 N N . ASN A 1 119 ? 15.644 -9.648 -9.443 1.00 54.97 119 ASN A N 1
ATOM 956 C CA . ASN A 1 119 ? 16.261 -10.881 -8.937 1.00 54.97 119 ASN A CA 1
ATOM 957 C C . ASN A 1 119 ? 15.578 -12.182 -9.397 1.00 54.97 119 ASN A C 1
ATOM 959 O O . ASN A 1 119 ? 15.948 -13.261 -8.947 1.00 54.97 119 ASN A O 1
ATOM 963 N N . TYR A 1 120 ? 14.583 -12.113 -10.283 1.00 51.97 120 TYR A N 1
ATOM 964 C CA . TYR A 1 120 ? 14.045 -13.299 -10.959 1.00 51.97 120 TYR A CA 1
ATOM 965 C C . TYR A 1 120 ? 14.859 -13.747 -12.169 1.00 51.97 120 TYR A C 1
ATOM 967 O O . TYR A 1 120 ? 14.535 -14.775 -12.765 1.00 51.97 120 TYR A O 1
ATOM 975 N N . LEU A 1 121 ? 15.917 -13.018 -12.523 1.00 53.44 121 LEU A N 1
ATOM 976 C CA . LEU A 1 121 ? 17.003 -13.613 -13.284 1.00 53.44 121 LEU A CA 1
ATOM 977 C C . LEU A 1 121 ? 17.637 -14.677 -12.388 1.00 53.44 121 LEU A C 1
ATOM 979 O O . LEU A 1 121 ? 18.506 -14.383 -11.572 1.00 53.44 121 LEU A O 1
ATOM 983 N N . HIS A 1 122 ? 17.163 -15.918 -12.514 1.00 58.59 122 HIS A N 1
ATOM 984 C CA . HIS A 1 122 ? 17.909 -17.064 -12.025 1.00 58.59 122 HIS A CA 1
ATOM 985 C C . HIS A 1 122 ? 19.331 -16.909 -12.556 1.00 58.59 122 HIS A C 1
ATOM 987 O O . HIS A 1 122 ? 19.519 -16.788 -13.772 1.00 58.59 122 HIS A O 1
ATOM 993 N N . LYS A 1 123 ? 20.315 -16.840 -11.649 1.00 63.72 123 LYS A N 1
ATOM 994 C CA . LYS A 1 123 ? 21.726 -16.864 -12.030 1.00 63.72 123 LYS A CA 1
ATOM 995 C C . LYS A 1 123 ? 21.870 -18.063 -12.960 1.00 63.72 123 LYS A C 1
ATOM 997 O O . LYS A 1 123 ? 21.555 -19.181 -12.551 1.00 63.72 123 LYS A O 1
ATOM 1002 N N . LYS A 1 124 ? 22.216 -17.823 -14.229 1.00 68.81 124 LYS A N 1
ATOM 1003 C CA . LYS A 1 124 ? 22.451 -18.919 -15.167 1.00 68.81 124 LYS A CA 1
ATOM 1004 C C . LYS A 1 124 ? 23.532 -19.778 -14.522 1.00 68.81 124 LYS A C 1
ATOM 1006 O O . LYS A 1 124 ? 24.603 -19.262 -14.213 1.00 68.81 124 LYS A O 1
ATOM 1011 N N . HIS A 1 125 ? 23.201 -21.031 -14.222 1.00 76.69 125 HIS A N 1
ATOM 1012 C CA . HIS A 1 125 ? 24.208 -21.985 -13.783 1.00 76.69 125 HIS A CA 1
ATOM 1013 C C . HIS A 1 125 ? 25.234 -22.089 -14.911 1.00 76.69 125 HIS A C 1
ATOM 1015 O O . HIS A 1 125 ? 24.825 -22.123 -16.075 1.00 76.69 125 HIS A O 1
ATOM 1021 N N . GLU A 1 126 ? 26.523 -22.105 -14.580 1.00 79.88 126 GLU A N 1
ATOM 1022 C CA . GLU A 1 126 ? 27.605 -22.175 -15.573 1.00 79.88 126 GLU A CA 1
ATOM 1023 C C . GLU A 1 126 ? 27.366 -23.359 -16.529 1.00 79.88 126 GLU A C 1
ATOM 1025 O O . GLU A 1 126 ? 27.390 -23.198 -17.748 1.00 79.88 126 GLU A O 1
ATOM 1030 N N . ASP A 1 127 ? 26.903 -24.484 -15.977 1.00 83.25 127 ASP A N 1
ATOM 1031 C CA . ASP A 1 127 ? 26.579 -25.696 -16.741 1.00 83.25 127 ASP A CA 1
ATOM 1032 C C . ASP A 1 127 ? 25.132 -25.802 -17.244 1.00 83.25 127 ASP A C 1
ATOM 1034 O O . ASP A 1 127 ? 24.737 -26.828 -17.799 1.00 83.25 127 ASP A O 1
ATOM 1038 N N . GLY A 1 128 ? 24.301 -24.771 -17.065 1.00 82.44 128 GLY A N 1
ATOM 1039 C CA . GLY A 1 128 ? 22.886 -24.827 -17.453 1.00 82.44 128 GLY A CA 1
ATOM 1040 C C . GLY A 1 128 ? 22.693 -25.118 -18.946 1.00 82.44 128 GLY A C 1
ATOM 1041 O O . GLY A 1 128 ? 21.728 -25.775 -19.335 1.00 82.44 128 GLY A O 1
ATOM 1042 N N . TYR A 1 129 ? 23.644 -24.677 -19.773 1.00 81.94 129 TYR A N 1
ATOM 1043 C CA . TYR A 1 129 ? 23.682 -24.972 -21.202 1.00 81.94 129 TYR A CA 1
ATOM 1044 C C . TYR A 1 129 ? 23.956 -26.457 -21.481 1.00 81.94 129 TYR A C 1
ATOM 1046 O O . TYR A 1 129 ? 23.198 -27.092 -22.215 1.00 81.94 129 TYR A O 1
ATOM 1054 N N . PHE A 1 130 ? 24.985 -27.032 -20.850 1.00 83.06 130 PHE A N 1
ATOM 1055 C CA . PHE A 1 130 ? 25.357 -28.437 -21.035 1.00 83.06 130 PHE A CA 1
ATOM 1056 C C . PHE A 1 130 ? 24.277 -29.387 -20.519 1.00 83.06 130 PHE A C 1
ATOM 1058 O O . PHE A 1 130 ? 23.908 -30.332 -21.215 1.00 83.06 130 PHE A O 1
ATOM 1065 N N . ALA A 1 131 ? 23.702 -29.097 -19.350 1.00 83.81 131 ALA A N 1
ATOM 1066 C CA . ALA A 1 131 ? 22.599 -29.876 -18.798 1.00 83.81 131 ALA A CA 1
ATOM 1067 C C . ALA A 1 131 ? 21.363 -29.848 -19.717 1.00 83.81 131 ALA A C 1
ATOM 1069 O O . ALA A 1 131 ? 20.753 -30.887 -19.970 1.00 83.81 131 ALA A O 1
ATOM 1070 N N . ALA A 1 132 ? 21.015 -28.682 -20.274 1.00 86.44 132 ALA A N 1
ATOM 1071 C CA . ALA A 1 132 ? 19.893 -28.561 -21.204 1.00 86.44 132 ALA A CA 1
ATOM 1072 C C . ALA A 1 132 ? 20.126 -29.335 -22.513 1.00 86.44 132 ALA A C 1
ATOM 1074 O O . ALA A 1 132 ? 19.198 -29.974 -23.014 1.00 86.44 132 ALA A O 1
ATOM 1075 N N . ILE A 1 133 ? 21.353 -29.315 -23.048 1.00 88.00 133 ILE A N 1
ATOM 1076 C CA . ILE A 1 133 ? 21.728 -30.095 -24.236 1.00 88.00 133 ILE A CA 1
ATOM 1077 C C . ILE A 1 133 ? 21.657 -31.590 -23.952 1.00 88.00 133 ILE A C 1
ATOM 1079 O O . ILE A 1 133 ? 21.053 -32.310 -24.739 1.00 88.00 133 ILE A O 1
ATOM 1083 N N . ALA A 1 134 ? 22.218 -32.057 -22.835 1.00 89.44 134 ALA A N 1
ATOM 1084 C CA . ALA A 1 134 ? 22.204 -33.473 -22.477 1.00 89.44 134 ALA A CA 1
ATOM 1085 C C . ALA A 1 134 ? 20.770 -34.011 -22.343 1.00 89.44 134 ALA A C 1
ATOM 1087 O O . ALA A 1 134 ? 20.451 -35.075 -22.870 1.00 89.44 134 ALA A O 1
ATOM 1088 N N . ILE A 1 135 ? 19.877 -33.241 -21.712 1.00 87.50 135 ILE A N 1
ATOM 1089 C CA . ILE A 1 135 ? 18.453 -33.587 -21.602 1.00 87.50 135 ILE A CA 1
ATOM 1090 C C . ILE A 1 135 ? 17.787 -33.636 -22.980 1.00 87.50 135 ILE A C 1
ATOM 1092 O O . ILE A 1 135 ? 16.990 -34.534 -23.249 1.00 87.50 135 ILE A O 1
ATOM 1096 N N . ARG A 1 136 ? 18.081 -32.666 -23.852 1.00 85.56 136 ARG A N 1
ATOM 1097 C CA . ARG A 1 136 ? 17.507 -32.612 -25.199 1.00 85.56 136 ARG A CA 1
ATOM 1098 C C . ARG A 1 136 ? 17.991 -33.778 -26.057 1.00 85.56 136 ARG A C 1
ATOM 1100 O O . ARG A 1 136 ? 17.165 -34.456 -26.648 1.00 85.56 136 ARG A O 1
ATOM 1107 N N . PHE A 1 137 ? 19.286 -34.075 -26.016 1.00 87.06 137 PHE A N 1
ATOM 1108 C CA . PHE A 1 137 ? 19.878 -35.226 -26.687 1.00 87.06 137 PHE A CA 1
ATOM 1109 C C . PHE A 1 137 ? 19.262 -36.545 -26.207 1.00 87.06 137 PHE A C 1
ATOM 1111 O O . PHE A 1 137 ? 18.859 -37.358 -27.028 1.00 87.06 137 PHE A O 1
ATOM 1118 N N . ALA A 1 138 ? 19.108 -36.738 -24.892 1.00 85.62 138 ALA A N 1
ATOM 1119 C CA . ALA A 1 138 ? 18.463 -37.932 -24.345 1.00 85.62 138 ALA A CA 1
ATOM 1120 C C . ALA A 1 138 ? 16.997 -38.070 -24.798 1.00 85.62 138 ALA A C 1
ATOM 1122 O O . ALA A 1 138 ? 16.550 -39.175 -25.105 1.00 85.62 138 ALA A O 1
ATOM 1123 N N . LYS A 1 139 ? 16.253 -36.957 -24.880 1.00 83.50 139 LYS A N 1
ATOM 1124 C CA . LYS A 1 139 ? 14.887 -36.947 -25.425 1.00 83.50 139 LYS A CA 1
ATOM 1125 C C . LYS A 1 139 ? 14.855 -37.316 -26.903 1.00 83.50 139 LYS A C 1
ATOM 1127 O O . LYS A 1 139 ? 14.066 -38.177 -27.278 1.00 83.50 139 LYS A O 1
ATOM 1132 N N . ASP A 1 140 ? 15.713 -36.704 -27.709 1.00 84.31 140 ASP A N 1
ATOM 1133 C CA . ASP A 1 140 ? 15.784 -36.970 -29.146 1.00 84.31 140 ASP A CA 1
ATOM 1134 C C . ASP A 1 140 ? 16.156 -38.442 -29.399 1.00 84.31 140 ASP A C 1
ATOM 1136 O O . ASP A 1 140 ? 15.522 -39.109 -30.211 1.00 84.31 140 ASP A O 1
ATOM 1140 N N . PHE A 1 141 ? 17.088 -38.997 -28.617 1.00 78.44 141 PHE A N 1
ATOM 1141 C CA . PHE A 1 141 ? 17.448 -40.416 -28.679 1.00 78.44 141 PHE A CA 1
ATOM 1142 C C . PHE A 1 141 ? 16.285 -41.330 -28.276 1.00 78.44 141 PHE A C 1
ATOM 1144 O O . PHE A 1 141 ? 16.024 -42.329 -28.937 1.00 78.44 141 PHE A O 1
ATOM 1151 N N . SER A 1 142 ? 15.538 -40.974 -27.225 1.00 72.38 142 SER A N 1
ATOM 1152 C CA . SER A 1 142 ? 14.368 -41.750 -26.793 1.00 72.38 142 SER A CA 1
ATOM 1153 C C . SER A 1 142 ? 13.233 -41.764 -27.823 1.00 72.38 142 SER A C 1
ATOM 1155 O O . SER A 1 142 ? 12.457 -42.713 -27.853 1.00 72.38 142 SER A O 1
ATOM 1157 N N . PHE A 1 143 ? 13.155 -40.738 -28.679 1.00 65.00 143 PHE A N 1
ATOM 1158 C CA . PHE A 1 143 ? 12.152 -40.621 -29.740 1.00 65.00 143 PHE A CA 1
ATOM 1159 C C . PHE A 1 143 ? 12.506 -41.434 -30.994 1.00 65.00 143 PHE A C 1
ATOM 1161 O O . PHE A 1 143 ? 11.626 -41.741 -31.788 1.00 65.00 143 PHE A O 1
ATOM 1168 N N . ILE A 1 144 ? 13.787 -41.772 -31.177 1.00 68.25 144 ILE A N 1
ATOM 1169 C CA . ILE A 1 144 ? 14.300 -42.551 -32.318 1.00 68.25 144 ILE A CA 1
ATOM 1170 C C . ILE A 1 144 ? 14.237 -44.067 -32.045 1.00 68.25 144 ILE A C 1
ATOM 1172 O O . ILE A 1 144 ? 14.288 -44.862 -32.976 1.00 68.25 144 ILE A O 1
ATOM 1176 N N . VAL A 1 145 ? 14.114 -44.484 -30.779 1.00 54.69 145 VAL A N 1
ATOM 1177 C CA . VAL A 1 145 ? 14.095 -45.903 -30.361 1.00 54.69 145 VAL A CA 1
ATOM 1178 C C . VAL A 1 145 ? 12.656 -46.459 -30.242 1.00 54.69 145 VAL A C 1
ATOM 1180 O O . VAL A 1 145 ? 12.408 -47.397 -29.491 1.00 54.69 145 VAL A O 1
ATOM 1183 N N . TRP A 1 146 ? 11.699 -45.909 -30.997 1.00 44.66 146 TRP A N 1
ATOM 1184 C CA . TRP A 1 146 ? 10.342 -46.456 -31.166 1.00 44.66 146 TRP A CA 1
ATOM 1185 C C . TRP A 1 146 ? 10.000 -46.644 -32.641 1.00 44.66 146 TRP A C 1
ATOM 1187 O O . TRP A 1 146 ? 10.286 -45.716 -33.430 1.00 44.66 146 TRP A O 1
#

pLDDT: mean 73.52, std 13.34, range [40.41, 91.06]

Foldseek 3Di:
DVVLVVVVVVCVVDVPCVVVCVVVDVSDDDDDDVCVVPVCPLVVLLVQQVLQQPDDPPDPDDRDRQAQDLVSSCVVCVVVVHNDDSVRSVLQAQDPCCVDPVNVSNPHHHPGDHHDDPVVPPPCDPCVVVVVVVVVVVVVVVVVVD

Organism: NCBI:txid392033

Radius of gyration: 25.89 Å; chains: 1; bounding box: 53×66×61 Å

Secondary structure (DSSP, 8-state):
-HHHHHHHHHHHH-HHHHHHHHHH--SSSSSPPHHHH-THHHHHHHHHHHHHH---TT----------SHHHHHHHHHHTT----HHHHHTTB--TTTTSTTGGG-SS-BS--PPPPGGGS----TTHHHHHHHHHHHHHHHHH--

Sequence (146 aa):
MKQKNKLRAITESYPDVHHVLQKTFRQDVGRPPVDDASPDLLATIEEIAAIGGAGDDRRKTESIRTCLTLDDLRETLKTKAYYIKRTTLYYRLLPRRALSVDGKKHVRTVNVRLQKPQNYLHKKHEDGYFAAIAIRFAKDFSFIVW